Protein AF-A0A3B8V185-F1 (afdb_monomer_lite)

Sequence (49 aa):
MVLDALRRSLFKYSARLHGVALMSNHVHYLLKTENPSDLPRLMQWLNWY

Radius of gyration: 10.26 Å; chains: 1; bounding box: 24×17×24 Å

Foldseek 3Di:
DLVVLVVVLCVVQVKDWPDWDDDPVDIDTDIDGPDPVCPVVSVVSSVVD

pLDDT: mean 94.03, std 3.5, range [79.38, 96.94]

Secondary structure (DSSP, 8-state):
-HHHHHHHHHHHTT-EEEEEEE-SS-EEEEEE-SSTTHHHHHHHHHTT-

Structure (mmCIF, N/CA/C/O backbone):
data_AF-A0A3B8V185-F1
#
_entry.id   AF-A0A3B8V185-F1
#
loop_
_atom_site.group_PDB
_atom_site.id
_atom_site.type_symbol
_atom_site.label_atom_id
_atom_site.label_alt_id
_atom_site.label_comp_id
_atom_site.label_asym_id
_atom_site.label_entity_id
_atom_site.label_seq_id
_atom_site.pdbx_PDB_ins_code
_atom_site.Cartn_x
_atom_site.Cartn_y
_atom_site.Cartn_z
_atom_site.occupancy
_atom_site.B_iso_or_equiv
_atom_site.auth_s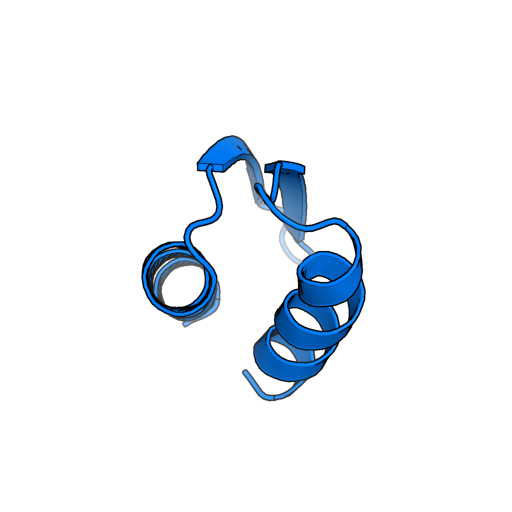eq_id
_atom_site.auth_comp_id
_atom_site.auth_asym_id
_atom_site.auth_atom_id
_atom_site.pdbx_PDB_model_num
ATOM 1 N N . MET A 1 1 ? 7.800 -9.122 -5.843 1.00 80.31 1 MET A N 1
ATOM 2 C CA . MET A 1 1 ? 8.213 -8.456 -4.590 1.00 80.31 1 MET A CA 1
ATOM 3 C C . MET A 1 1 ? 7.255 -7.321 -4.233 1.00 80.31 1 MET A C 1
ATOM 5 O O . ME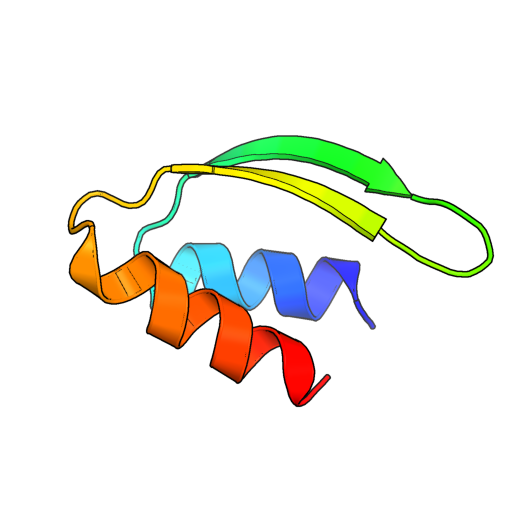T A 1 1 ? 6.412 -7.547 -3.379 1.00 80.31 1 MET A O 1
ATOM 9 N N . VAL A 1 2 ? 7.251 -6.188 -4.954 1.00 88.00 2 VAL A N 1
ATOM 10 C CA . VAL A 1 2 ? 6.387 -5.024 -4.637 1.00 88.00 2 VAL A CA 1
ATOM 11 C C . VAL A 1 2 ? 4.883 -5.304 -4.744 1.00 88.00 2 VAL A C 1
ATOM 13 O O . VAL A 1 2 ? 4.139 -4.962 -3.834 1.00 88.00 2 VAL A O 1
ATOM 16 N N . LEU A 1 3 ? 4.410 -5.963 -5.811 1.00 91.56 3 LEU A N 1
ATOM 17 C CA . LEU A 1 3 ? 2.974 -6.267 -5.953 1.00 91.56 3 LEU A CA 1
ATOM 18 C C . LEU A 1 3 ? 2.456 -7.242 -4.882 1.00 91.56 3 LEU A C 1
ATOM 20 O O . LEU A 1 3 ? 1.294 -7.163 -4.492 1.00 91.56 3 LEU A O 1
ATOM 24 N N . ASP A 1 4 ? 3.318 -8.131 -4.381 1.00 94.75 4 ASP A N 1
ATOM 25 C CA . ASP A 1 4 ? 2.970 -9.031 -3.277 1.00 94.75 4 ASP A CA 1
ATOM 26 C C . ASP A 1 4 ? 2.915 -8.276 -1.943 1.00 94.75 4 ASP A C 1
ATOM 28 O O . ASP A 1 4 ? 1.944 -8.412 -1.200 1.00 94.75 4 ASP A O 1
ATOM 32 N N . ALA A 1 5 ? 3.892 -7.399 -1.680 1.00 94.56 5 ALA A N 1
ATOM 33 C CA . ALA A 1 5 ? 3.844 -6.491 -0.537 1.00 94.56 5 ALA A CA 1
ATOM 34 C C . ALA A 1 5 ? 2.575 -5.624 -0.581 1.00 94.56 5 ALA A C 1
ATOM 36 O O . ALA A 1 5 ? 1.835 -5.571 0.400 1.00 94.56 5 ALA A O 1
ATOM 37 N N . LEU A 1 6 ? 2.245 -5.042 -1.738 1.00 95.19 6 LEU A N 1
ATOM 38 C CA . LEU A 1 6 ? 1.004 -4.294 -1.934 1.00 95.19 6 LEU A CA 1
ATOM 39 C C . LEU A 1 6 ? -0.219 -5.161 -1.623 1.00 95.19 6 LEU A C 1
ATOM 41 O O . LEU A 1 6 ? -1.040 -4.773 -0.803 1.00 95.19 6 LEU A O 1
ATOM 45 N N . ARG A 1 7 ? -0.319 -6.372 -2.182 1.00 95.38 7 ARG A N 1
ATOM 46 C CA . ARG A 1 7 ? -1.421 -7.297 -1.871 1.00 95.38 7 ARG A CA 1
ATOM 47 C C . ARG A 1 7 ? -1.538 -7.550 -0.364 1.00 95.38 7 ARG A C 1
ATOM 49 O O . ARG A 1 7 ? -2.636 -7.471 0.179 1.00 95.38 7 ARG A O 1
ATOM 56 N N . ARG A 1 8 ? -0.430 -7.839 0.320 1.00 96.31 8 ARG A N 1
ATOM 57 C CA . ARG A 1 8 ? -0.404 -8.116 1.766 1.00 96.31 8 ARG A CA 1
ATOM 58 C C . ARG A 1 8 ? -0.814 -6.903 2.599 1.00 96.31 8 ARG A C 1
ATOM 60 O O . ARG A 1 8 ? -1.511 -7.077 3.598 1.00 96.31 8 ARG A O 1
ATOM 67 N N . SER A 1 9 ? -0.434 -5.692 2.192 1.00 95.19 9 SER A N 1
ATOM 68 C CA . SER A 1 9 ? -0.838 -4.471 2.892 1.00 95.19 9 SER A CA 1
ATOM 69 C C . SER A 1 9 ? -2.339 -4.209 2.755 1.00 95.19 9 SER A C 1
ATOM 71 O O . SER A 1 9 ? -2.976 -3.853 3.744 1.00 95.19 9 SER A O 1
ATOM 73 N N . LEU A 1 10 ? -2.933 -4.480 1.585 1.00 95.62 10 LEU A N 1
ATOM 74 C CA . LEU A 1 10 ? -4.379 -4.343 1.381 1.00 95.62 10 LEU A CA 1
ATOM 75 C C . LEU A 1 10 ? -5.176 -5.213 2.360 1.00 95.62 10 LEU A C 1
ATOM 77 O O . LEU A 1 10 ? -6.112 -4.723 2.986 1.00 95.62 10 LEU A O 1
ATOM 81 N N . PHE A 1 11 ? -4.759 -6.468 2.558 1.00 95.44 11 PHE A N 1
ATOM 82 C CA . PHE A 1 11 ? -5.380 -7.356 3.547 1.00 95.44 11 PHE A CA 1
ATOM 83 C C . PHE A 1 11 ? -5.132 -6.901 4.990 1.00 95.44 11 PHE A C 1
ATOM 85 O O . PHE A 1 11 ? -6.045 -6.937 5.807 1.00 95.44 11 PHE A O 1
ATOM 92 N N . LYS A 1 12 ? -3.909 -6.468 5.317 1.00 95.62 12 LYS A N 1
ATOM 93 C CA . LYS A 1 12 ? -3.529 -6.089 6.687 1.00 95.62 12 LYS A CA 1
ATOM 94 C C . LYS A 1 12 ? -4.251 -4.839 7.199 1.00 95.62 12 LYS A C 1
ATOM 96 O O . LYS A 1 12 ? -4.544 -4.761 8.387 1.00 95.62 12 LYS A O 1
ATOM 101 N N . TYR A 1 13 ? -4.484 -3.864 6.326 1.00 95.81 13 TYR A N 1
ATOM 102 C CA . TYR A 1 13 ? -5.038 -2.553 6.687 1.00 95.81 13 TYR A CA 1
ATOM 103 C C . TYR A 1 13 ? -6.478 -2.359 6.197 1.00 95.81 13 TYR A C 1
ATOM 105 O O . TYR A 1 13 ? -6.944 -1.222 6.131 1.00 95.81 13 TYR A O 1
ATOM 113 N N . SER A 1 14 ? -7.160 -3.442 5.800 1.00 95.19 14 SER A N 1
ATOM 114 C CA . SER A 1 14 ? -8.506 -3.396 5.206 1.00 95.19 14 SER A CA 1
ATOM 115 C C . SER A 1 14 ? -8.621 -2.317 4.121 1.00 95.19 14 SER A C 1
ATOM 117 O O . SER A 1 14 ? -9.568 -1.531 4.079 1.00 95.19 14 SER A O 1
ATOM 119 N N . ALA A 1 15 ? -7.598 -2.228 3.268 1.00 96.00 15 ALA A N 1
ATOM 120 C CA . ALA A 1 15 ? -7.493 -1.197 2.251 1.00 96.00 15 ALA A CA 1
ATOM 121 C C . ALA A 1 15 ? -7.960 -1.726 0.895 1.00 96.00 15 ALA A C 1
ATOM 123 O O . ALA A 1 15 ? -7.740 -2.882 0.529 1.00 96.00 15 ALA A O 1
ATOM 124 N N . ARG A 1 16 ? -8.579 -0.847 0.110 1.00 96.44 16 ARG A N 1
ATOM 125 C CA . ARG A 1 16 ? -9.044 -1.140 -1.242 1.00 96.44 16 ARG A CA 1
ATOM 126 C C . ARG A 1 16 ? -8.135 -0.477 -2.264 1.00 96.44 16 ARG A C 1
ATOM 128 O O . ARG A 1 16 ? -7.935 0.733 -2.216 1.00 96.44 16 ARG A O 1
ATOM 135 N N . LEU A 1 17 ? -7.633 -1.259 -3.216 1.00 96.00 17 LEU A N 1
ATOM 136 C CA . LEU A 1 17 ? -6.879 -0.763 -4.367 1.00 96.00 17 LEU A CA 1
ATOM 137 C C . LEU A 1 17 ? -7.837 -0.432 -5.518 1.00 96.00 17 LEU A C 1
ATOM 139 O O . LEU A 1 17 ? -8.657 -1.264 -5.903 1.00 96.00 17 LEU A O 1
ATOM 143 N N . HIS A 1 18 ? -7.726 0.776 -6.062 1.00 96.94 18 HIS A N 1
ATOM 144 C CA . HIS A 1 18 ? -8.520 1.260 -7.195 1.00 96.94 18 HIS A CA 1
ATOM 145 C C . HIS A 1 18 ? -7.734 1.256 -8.509 1.00 96.94 18 HIS A C 1
ATOM 147 O O . HIS A 1 18 ? -8.325 1.098 -9.571 1.00 96.94 18 HIS A O 1
ATOM 153 N N . GLY A 1 19 ? -6.412 1.405 -8.444 1.00 96.69 19 GLY A N 1
ATOM 154 C CA . GLY A 1 19 ? -5.548 1.373 -9.618 1.00 96.69 19 GLY A CA 1
ATOM 155 C C . GLY A 1 19 ? -4.082 1.236 -9.234 1.00 96.69 19 GLY A C 1
ATO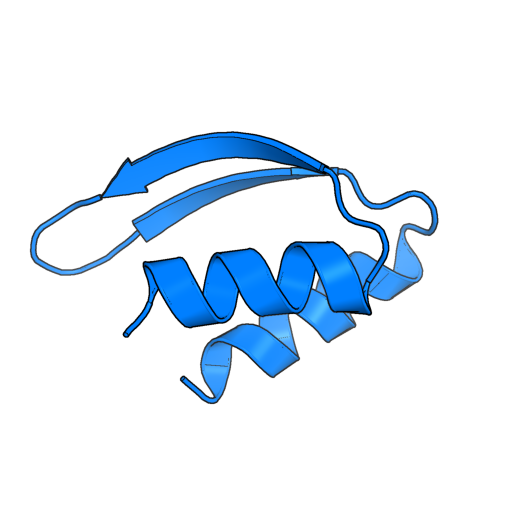M 156 O O . GLY A 1 19 ? -3.683 1.647 -8.143 1.00 96.69 19 GLY A O 1
ATOM 157 N N . VAL A 1 20 ? -3.293 0.652 -10.134 1.00 96.06 20 VAL A N 1
ATOM 158 C CA . VAL A 1 20 ? -1.842 0.500 -9.997 1.00 96.06 20 VAL A CA 1
ATOM 159 C C . VAL A 1 20 ? -1.174 0.743 -11.349 1.00 96.06 20 VAL A C 1
ATOM 161 O O . VAL A 1 20 ? -1.647 0.245 -12.369 1.00 96.06 20 VAL A O 1
ATOM 164 N N . ALA A 1 21 ? -0.084 1.504 -11.355 1.00 96.50 21 ALA A N 1
ATOM 165 C CA . ALA A 1 21 ? 0.783 1.697 -12.509 1.00 96.50 21 ALA A CA 1
ATOM 166 C C . ALA A 1 21 ? 2.214 1.330 -12.113 1.00 96.50 21 ALA A C 1
ATOM 168 O O . ALA A 1 21 ? 2.776 1.895 -11.172 1.00 96.50 21 ALA A O 1
ATOM 169 N N . LEU A 1 22 ? 2.776 0.344 -12.811 1.00 94.88 22 LEU A N 1
ATOM 170 C CA . LEU A 1 22 ? 4.113 -0.177 -12.560 1.00 94.88 22 LEU A CA 1
ATOM 171 C C . LEU A 1 22 ? 5.083 0.429 -13.574 1.00 94.88 22 LEU A C 1
ATOM 173 O O . LEU A 1 22 ? 4.864 0.317 -14.778 1.00 94.88 22 LEU A O 1
ATOM 177 N N . MET A 1 23 ? 6.154 1.036 -13.083 1.00 95.88 23 MET A N 1
ATOM 178 C CA . MET A 1 23 ? 7.233 1.589 -13.896 1.00 95.88 23 MET A CA 1
ATOM 179 C C . MET A 1 23 ? 8.526 0.830 -13.585 1.00 95.88 23 MET A C 1
ATOM 181 O O . MET A 1 23 ? 8.604 0.076 -12.615 1.00 95.88 23 MET A O 1
ATOM 185 N N . SER A 1 24 ? 9.564 1.025 -14.395 1.00 94.94 24 SER A N 1
ATOM 186 C CA . SER A 1 24 ? 10.855 0.351 -14.197 1.00 94.94 24 SER A CA 1
ATOM 187 C C . SER A 1 24 ? 11.563 0.748 -12.895 1.00 94.94 24 SER A C 1
ATOM 189 O O . SER A 1 24 ? 12.365 -0.027 -12.383 1.00 94.94 24 SER A O 1
ATOM 191 N N . ASN A 1 25 ? 11.271 1.933 -12.352 1.00 94.19 25 ASN A N 1
ATOM 192 C CA . ASN A 1 25 ? 11.941 2.500 -11.179 1.00 94.19 25 ASN A CA 1
ATOM 193 C C . ASN A 1 25 ? 11.005 2.873 -10.015 1.00 94.19 25 ASN A C 1
ATOM 195 O O . ASN A 1 25 ? 11.498 3.215 -8.945 1.00 94.19 25 ASN A O 1
ATOM 199 N N . HIS A 1 26 ? 9.683 2.857 -10.201 1.00 93.31 26 HIS A N 1
ATOM 200 C CA . HIS A 1 26 ? 8.719 3.181 -9.145 1.00 93.31 26 HIS A CA 1
ATOM 201 C C . HIS A 1 26 ? 7.333 2.596 -9.440 1.00 93.31 26 HIS A C 1
ATOM 203 O O . HIS A 1 26 ? 7.078 2.044 -10.511 1.00 93.31 26 HIS A O 1
ATOM 209 N N . VAL A 1 27 ? 6.423 2.722 -8.476 1.00 93.75 27 VAL A N 1
ATOM 210 C CA . VAL A 1 27 ? 5.038 2.258 -8.589 1.00 93.75 27 VAL A CA 1
ATOM 211 C C . VAL A 1 27 ? 4.105 3.355 -8.099 1.00 93.75 27 VAL A C 1
ATOM 213 O O . VAL A 1 27 ? 4.309 3.906 -7.020 1.00 93.75 27 VAL A O 1
ATOM 216 N N . HIS A 1 28 ? 3.061 3.641 -8.872 1.00 95.25 28 HIS A N 1
ATOM 217 C CA . HIS A 1 28 ? 1.942 4.472 -8.442 1.00 95.25 28 HIS A CA 1
ATOM 218 C C . HIS A 1 28 ? 0.749 3.591 -8.091 1.00 95.25 28 HIS A C 1
ATOM 220 O O . HIS A 1 28 ? 0.433 2.644 -8.812 1.00 95.25 28 HIS A O 1
ATOM 226 N N . TYR A 1 29 ? 0.051 3.919 -7.011 1.00 95.12 29 TYR A N 1
ATOM 227 C CA . TYR A 1 29 ? -1.186 3.248 -6.636 1.00 95.12 29 TYR A CA 1
ATOM 228 C C . TYR A 1 29 ? -2.204 4.245 -6.093 1.00 95.12 29 TYR A C 1
ATOM 230 O O . TYR A 1 29 ? -1.866 5.183 -5.375 1.00 95.12 29 TYR A O 1
ATOM 238 N N . LEU A 1 30 ? -3.468 4.009 -6.433 1.00 96.50 30 LEU A N 1
ATOM 239 C CA . LEU A 1 30 ? -4.612 4.708 -5.866 1.00 96.50 30 LEU A CA 1
ATOM 240 C C . LEU A 1 30 ? -5.333 3.742 -4.935 1.00 96.50 30 LEU A C 1
ATOM 242 O O . LEU A 1 30 ? -5.823 2.70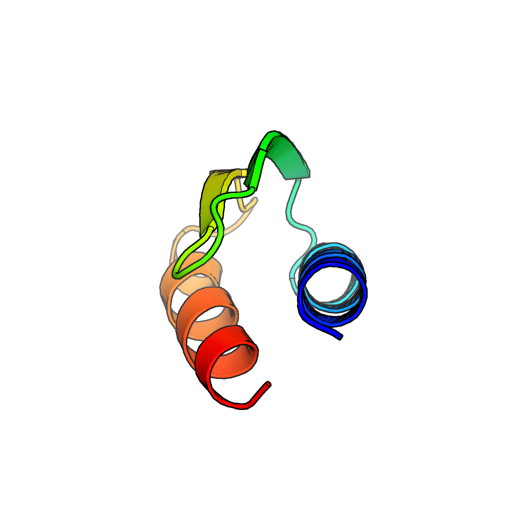5 -5.384 1.00 96.50 30 LEU A O 1
ATOM 246 N N . LEU A 1 31 ? -5.401 4.070 -3.649 1.00 95.31 31 LEU A N 1
ATOM 247 C CA . LEU A 1 31 ? -6.029 3.220 -2.644 1.00 95.31 31 LEU A CA 1
ATOM 248 C C . LEU A 1 31 ? -6.868 4.025 -1.656 1.00 95.31 31 LEU A C 1
ATOM 250 O O . LEU A 1 31 ? -6.697 5.233 -1.510 1.00 95.31 31 LEU A O 1
ATOM 254 N N . LYS A 1 32 ? -7.772 3.326 -0.976 1.00 95.50 32 LYS A N 1
ATOM 255 C CA . LYS A 1 32 ? -8.622 3.850 0.090 1.00 95.50 32 LYS A CA 1
ATOM 256 C C . LYS A 1 32 ? -8.487 2.963 1.322 1.00 95.50 32 LYS A C 1
ATOM 258 O O . LYS A 1 32 ? -8.593 1.745 1.202 1.00 95.50 32 LYS A O 1
ATOM 263 N N . THR A 1 33 ? -8.318 3.565 2.493 1.00 95.56 33 THR A N 1
ATOM 264 C CA . THR A 1 33 ? -8.487 2.897 3.792 1.00 95.56 33 THR A CA 1
ATOM 265 C C . THR A 1 33 ? -9.850 3.258 4.386 1.00 95.56 33 THR A C 1
ATOM 267 O O . THR A 1 33 ? -10.406 4.315 4.077 1.00 95.56 33 THR A O 1
ATOM 270 N N . GLU A 1 34 ? -10.421 2.386 5.218 1.00 93.69 34 GLU A N 1
ATOM 271 C CA . GLU A 1 34 ? -11.648 2.709 5.968 1.00 93.69 34 GLU A CA 1
ATOM 272 C C . GLU A 1 34 ? -11.372 3.737 7.069 1.00 93.69 34 GLU A C 1
ATOM 274 O O . GLU A 1 34 ? -12.130 4.691 7.239 1.00 93.69 34 GLU A O 1
ATOM 279 N N . ASN A 1 35 ? -10.243 3.582 7.765 1.00 94.19 35 ASN A N 1
ATOM 280 C CA . ASN A 1 35 ? -9.740 4.542 8.736 1.00 94.19 35 ASN A CA 1
ATOM 281 C C . ASN A 1 35 ? -8.598 5.371 8.111 1.00 94.19 35 ASN A C 1
ATOM 283 O O . ASN A 1 35 ? -7.579 4.802 7.703 1.00 94.19 35 ASN A O 1
ATOM 287 N N . PRO A 1 36 ? -8.708 6.709 8.043 1.00 92.38 36 PRO A N 1
ATOM 288 C CA . PRO A 1 36 ? -7.645 7.568 7.514 1.00 92.38 36 PRO A CA 1
ATOM 289 C C . PRO A 1 36 ? -6.294 7.391 8.223 1.00 92.38 36 PRO A C 1
ATOM 291 O O . PRO A 1 36 ? -5.247 7.489 7.586 1.00 92.38 36 PRO A O 1
ATOM 294 N N . SER A 1 37 ? -6.301 7.059 9.517 1.00 94.25 37 SER A N 1
ATOM 295 C CA . SER A 1 37 ? -5.083 6.845 10.308 1.00 94.25 37 SER A CA 1
ATOM 296 C C . SER A 1 37 ? -4.301 5.589 9.903 1.00 94.25 37 SER A C 1
ATOM 298 O O . SER A 1 37 ? -3.141 5.441 10.287 1.00 94.25 37 SER A O 1
ATOM 300 N N . ASP A 1 38 ? -4.897 4.684 9.121 1.00 95.75 38 ASP A N 1
ATOM 301 C CA . ASP A 1 38 ? -4.196 3.523 8.566 1.00 95.75 38 ASP A CA 1
ATOM 302 C C . ASP A 1 38 ? -3.329 3.856 7.361 1.00 95.75 38 ASP A C 1
ATOM 304 O O . ASP A 1 38 ? -2.360 3.142 7.108 1.00 95.75 38 ASP A O 1
ATOM 308 N N . LEU A 1 39 ? -3.619 4.945 6.645 1.00 94.19 39 LEU A N 1
ATOM 309 C CA . LEU A 1 39 ? -2.889 5.292 5.431 1.00 94.19 39 LEU A CA 1
ATOM 310 C C . LEU A 1 39 ? -1.382 5.498 5.695 1.00 94.19 39 LEU A C 1
ATOM 312 O O . LEU A 1 39 ? -0.585 4.832 5.028 1.00 94.19 39 LEU A O 1
ATOM 316 N N . PRO A 1 40 ? -0.944 6.297 6.693 1.00 95.12 40 PRO A N 1
ATOM 317 C CA . PRO A 1 40 ? 0.481 6.438 6.993 1.00 95.12 40 PRO A CA 1
ATOM 318 C C . PRO A 1 40 ? 1.130 5.121 7.437 1.00 95.12 40 PRO A C 1
ATOM 320 O O . PRO A 1 40 ? 2.268 4.839 7.066 1.00 95.12 40 PRO A O 1
ATOM 323 N N . ARG A 1 41 ? 0.401 4.280 8.189 1.00 95.62 41 ARG A N 1
ATOM 324 C CA . ARG A 1 41 ? 0.893 2.971 8.654 1.00 95.62 41 ARG A CA 1
ATOM 325 C C . ARG A 1 41 ? 1.097 2.001 7.497 1.00 95.62 41 ARG A C 1
ATOM 327 O O . ARG A 1 41 ? 2.110 1.307 7.462 1.00 95.62 41 ARG A O 1
ATOM 334 N N . LEU A 1 42 ? 0.156 1.969 6.554 1.00 95.62 42 LEU A N 1
ATOM 335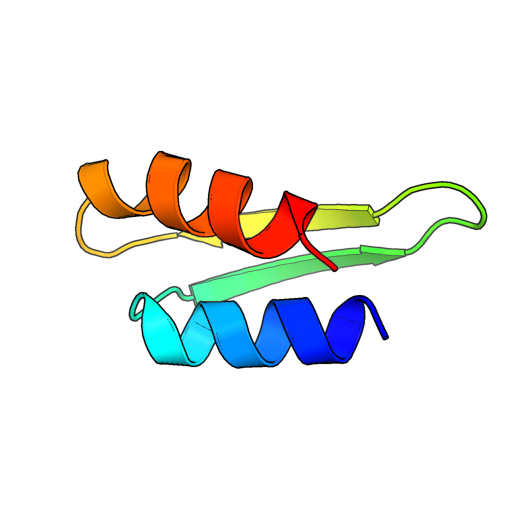 C CA . LEU A 1 42 ? 0.248 1.189 5.324 1.00 95.62 42 LEU A CA 1
ATOM 336 C C . LEU A 1 42 ? 1.443 1.643 4.485 1.00 95.62 42 LEU A C 1
ATOM 338 O O . LEU A 1 42 ? 2.225 0.801 4.051 1.00 95.62 42 LEU A O 1
ATOM 342 N N . MET A 1 43 ? 1.603 2.956 4.284 1.00 93.56 43 MET A N 1
ATOM 343 C CA . MET A 1 43 ? 2.709 3.516 3.499 1.00 93.56 43 MET A CA 1
ATOM 344 C C . MET A 1 43 ? 4.063 3.200 4.133 1.00 93.56 43 MET A C 1
ATOM 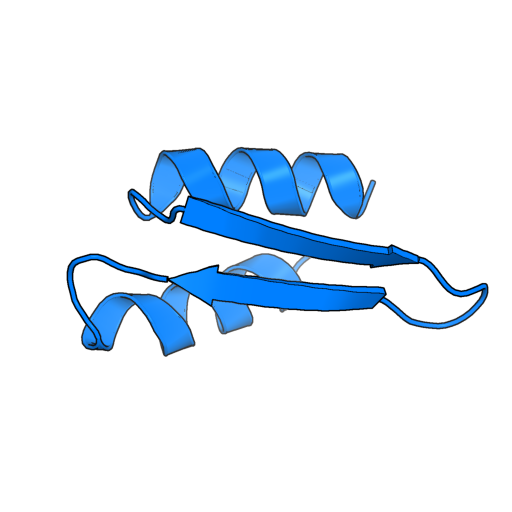346 O O . MET A 1 43 ? 4.965 2.721 3.453 1.00 93.56 43 MET A O 1
ATOM 350 N N . GLN A 1 44 ? 4.192 3.398 5.448 1.00 94.44 44 GLN A N 1
ATOM 351 C CA . GLN A 1 44 ? 5.412 3.051 6.165 1.00 94.44 44 GLN A CA 1
ATOM 352 C C . GLN A 1 44 ? 5.703 1.553 6.077 1.00 94.44 44 GLN A C 1
ATOM 354 O O . GLN A 1 44 ? 6.848 1.181 5.859 1.00 94.44 44 GLN A O 1
ATOM 359 N N . TRP A 1 45 ? 4.691 0.693 6.226 1.00 95.00 45 TRP A N 1
ATOM 360 C CA . TRP A 1 45 ? 4.862 -0.755 6.126 1.00 95.00 45 TRP A CA 1
ATOM 361 C C . TRP A 1 45 ? 5.327 -1.189 4.731 1.00 95.00 45 TRP A C 1
ATOM 363 O O . TRP A 1 45 ? 6.199 -2.046 4.632 1.00 95.00 45 TRP A O 1
ATOM 373 N N . LEU A 1 46 ? 4.790 -0.577 3.670 1.00 93.00 46 LEU A N 1
ATOM 374 C CA . LEU A 1 46 ? 5.220 -0.843 2.295 1.00 93.00 46 LEU A CA 1
ATOM 375 C C . LEU A 1 46 ? 6.674 -0.442 2.039 1.00 93.00 46 LEU A C 1
ATOM 377 O O . LEU A 1 46 ? 7.351 -1.165 1.326 1.00 93.00 46 LEU A O 1
ATOM 381 N N . ASN A 1 47 ? 7.174 0.632 2.658 1.00 89.75 47 ASN A N 1
ATOM 382 C CA . ASN A 1 47 ? 8.567 1.074 2.496 1.00 89.75 47 ASN A CA 1
ATOM 383 C C . ASN A 1 47 ? 9.618 0.085 3.039 1.00 89.75 47 ASN A C 1
ATOM 385 O O . ASN A 1 47 ? 10.805 0.274 2.789 1.00 89.75 47 ASN A O 1
ATOM 389 N N . TRP A 1 48 ? 9.216 -0.939 3.798 1.00 87.81 48 TRP A N 1
ATOM 390 C CA . TRP A 1 48 ? 10.125 -1.993 4.267 1.00 87.81 48 TRP A CA 1
ATOM 391 C C . TRP A 1 48 ? 10.331 -3.129 3.250 1.00 87.81 48 TRP A C 1
ATOM 393 O O . TRP A 1 48 ? 11.088 -4.057 3.541 1.00 87.81 48 TRP A O 1
ATOM 403 N N . TYR A 1 49 ? 9.657 -3.084 2.096 1.00 79.38 49 TYR A N 1
ATOM 404 C CA . TYR A 1 49 ? 9.692 -4.101 1.037 1.00 79.38 49 TYR A CA 1
ATOM 405 C C . TYR A 1 49 ? 10.109 -3.511 -0.309 1.00 79.38 49 TYR A C 1
ATOM 407 O O . TYR A 1 49 ? 10.684 -4.285 -1.109 1.00 79.38 49 TYR A O 1
#